Protein AF-A0A5V4ZAW1-F1 (afdb_monomer)

Radius of gyration: 18.47 Å; Cα contacts (8 Å, |Δi|>4): 111; chains: 1; bounding box: 42×20×56 Å

Nearest PDB structures (foldseek):
  3rmh-assembly1_A  TM=5.111E-01  e=3.211E+00  Nakaseomyces glabratus
  3rmh-assembly1_B  TM=5.412E-01  e=4.667E+00  Nakaseomyces glabratus
  6few-assembly1_A  TM=3.141E-01  e=2.835E+00  Homo sapiens
  4ylc-assembly1_C  TM=4.677E-01  e=8.175E+00  Saccharolobus solfataricus 98/2

Organism: Salmonella enterica (NCBI:txid28901)

Sequence (99 aa):
MKLTVGDIRFSESGYASATVGVGTGTFPFLLFSICKMDVSVPVVDGKEIKDYDEDLRNKAREVITKIYKEIVCGENDVGEQSTMLIQAANSNSIQMMQA

Solvent-accessible surface area (backbone atoms only — not comparable to full-atom values): 5937 Å² total; per-residue (Å²): 131,39,76,44,78,50,74,77,42,79,46,96,87,47,32,38,31,31,47,34,29,36,34,63,85,81,46,94,84,51,84,57,48,81,44,74,46,80,38,74,44,75,62,60,92,94,64,55,76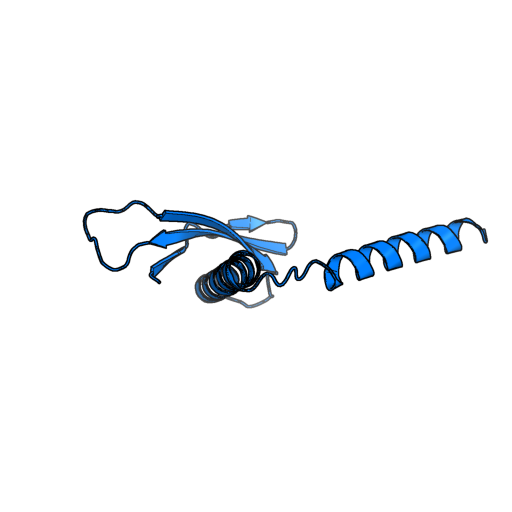,72,59,47,54,55,49,48,51,52,51,48,51,52,53,52,51,50,52,48,39,35,73,72,70,65,51,76,88,64,63,66,66,54,49,54,54,52,50,55,55,51,56,56,56,56,60,68,73,76,110

Secondary structure (DSSP, 8-state):
-EEEE---EEETTTEEEEEEEEE-TT-TT----SEEEEEEEE--TT--HHHHHHHHHHHHHHHHHHHHIIIII-----HHHHHHHHHHHHHHHHHTT--

pLDDT: mean 76.86, std 15.11, range [49.16, 93.62]

Structure (mmCIF, N/CA/C/O backbone):
data_AF-A0A5V4ZAW1-F1
#
_entry.id   AF-A0A5V4ZAW1-F1
#
loop_
_atom_site.group_PDB
_atom_site.id
_atom_site.type_symbol
_atom_site.label_atom_id
_atom_site.label_alt_id
_atom_site.label_comp_id
_atom_site.label_asym_id
_atom_site.label_entity_id
_atom_site.label_seq_id
_atom_site.pdbx_PDB_ins_code
_atom_site.Cartn_x
_atom_site.Cartn_y
_atom_site.Cartn_z
_atom_site.occupancy
_atom_site.B_iso_or_equiv
_atom_site.auth_seq_id
_atom_site.auth_comp_id
_atom_site.auth_asym_id
_atom_site.auth_atom_id
_atom_site.pdbx_PDB_model_num
ATOM 1 N N . MET A 1 1 ? -2.668 3.671 -13.976 1.00 74.12 1 MET A N 1
ATOM 2 C CA . MET A 1 1 ? -2.280 2.381 -13.363 1.00 74.12 1 MET A CA 1
ATOM 3 C C . MET A 1 1 ? -3.499 1.764 -12.697 1.00 74.12 1 MET A C 1
ATOM 5 O O . MET A 1 1 ? -4.135 2.457 -11.911 1.00 74.12 1 MET A O 1
ATOM 9 N N . LYS A 1 2 ? -3.864 0.518 -13.024 1.00 83.62 2 LYS A N 1
ATOM 10 C CA . LYS A 1 2 ? -4.988 -0.172 -12.373 1.00 83.62 2 LYS A CA 1
ATOM 11 C C . LYS A 1 2 ? -4.438 -1.025 -11.232 1.00 83.62 2 LYS A C 1
ATOM 13 O O . LYS A 1 2 ? -3.653 -1.931 -11.493 1.00 83.62 2 LYS A O 1
ATOM 18 N N . LEU A 1 3 ? -4.825 -0.707 -9.998 1.00 87.62 3 LEU A N 1
ATOM 19 C CA . LEU A 1 3 ? -4.458 -1.483 -8.812 1.00 87.62 3 LEU A CA 1
ATOM 20 C C . LEU A 1 3 ? -5.616 -2.388 -8.401 1.00 87.62 3 LEU A C 1
ATOM 22 O O . LEU A 1 3 ? -6.771 -1.954 -8.385 1.00 87.62 3 LEU A O 1
ATOM 26 N N . THR A 1 4 ? -5.305 -3.627 -8.050 1.00 87.81 4 THR A N 1
ATOM 27 C CA . THR A 1 4 ? -6.252 -4.592 -7.485 1.00 87.81 4 THR A CA 1
ATOM 28 C C . THR A 1 4 ? -5.735 -5.032 -6.129 1.00 87.81 4 THR A C 1
ATOM 30 O O . THR A 1 4 ? -4.659 -5.621 -6.063 1.00 87.81 4 THR A O 1
ATOM 33 N N . VAL A 1 5 ? -6.475 -4.731 -5.068 1.00 88.06 5 VAL A N 1
ATOM 34 C CA . VAL A 1 5 ? -6.163 -5.192 -3.713 1.00 88.06 5 VAL A CA 1
ATOM 35 C C . VAL A 1 5 ? -6.769 -6.584 -3.554 1.00 88.06 5 VAL A C 1
ATOM 37 O O . VAL A 1 5 ? -7.914 -6.802 -3.949 1.00 88.06 5 VAL A O 1
ATOM 40 N N . GLY A 1 6 ? -5.970 -7.536 -3.080 1.00 87.38 6 GLY A N 1
ATOM 41 C CA . GLY A 1 6 ? -6.442 -8.861 -2.692 1.00 87.38 6 GLY A CA 1
ATOM 42 C C . GLY A 1 6 ? -7.126 -8.844 -1.326 1.00 87.38 6 GLY A C 1
ATOM 43 O O . GLY A 1 6 ? -7.476 -7.791 -0.800 1.00 87.38 6 GLY A O 1
ATOM 44 N N . ASP A 1 7 ? -7.285 -10.023 -0.734 1.00 92.69 7 ASP A N 1
ATOM 45 C CA . ASP A 1 7 ? -7.896 -10.138 0.588 1.00 92.69 7 ASP A CA 1
ATOM 46 C C . ASP A 1 7 ? -7.058 -9.412 1.648 1.00 92.69 7 ASP A C 1
ATOM 48 O O . ASP A 1 7 ? -5.850 -9.642 1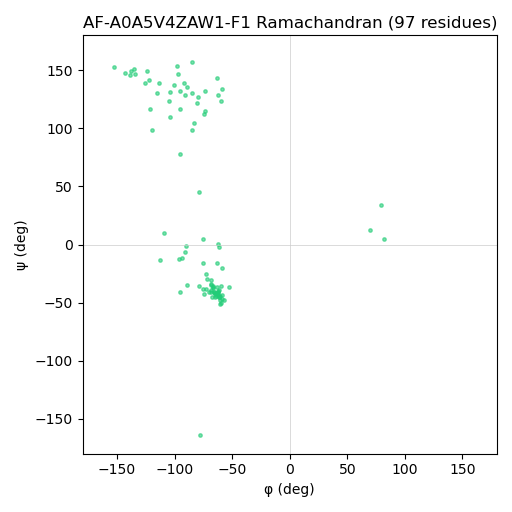.772 1.00 92.69 7 ASP A O 1
ATOM 52 N N . ILE A 1 8 ? -7.720 -8.552 2.424 1.00 92.00 8 ILE A N 1
ATOM 53 C CA . ILE A 1 8 ? -7.102 -7.819 3.528 1.00 92.00 8 ILE A CA 1
ATOM 54 C C . ILE A 1 8 ? -7.004 -8.747 4.738 1.00 92.00 8 ILE A C 1
ATOM 56 O O . ILE A 1 8 ? -7.995 -9.333 5.176 1.00 92.00 8 ILE A O 1
ATOM 60 N N . ARG A 1 9 ? -5.799 -8.872 5.287 1.00 92.06 9 ARG A N 1
ATOM 61 C CA . ARG A 1 9 ? -5.490 -9.681 6.466 1.00 92.06 9 ARG A CA 1
ATOM 62 C C . ARG A 1 9 ? -5.082 -8.775 7.614 1.00 92.06 9 ARG A C 1
ATOM 64 O O . ARG A 1 9 ? -4.317 -7.838 7.417 1.00 92.06 9 ARG A O 1
ATOM 71 N N . PHE A 1 10 ? -5.556 -9.088 8.812 1.00 90.94 10 PHE A N 1
ATOM 72 C CA . PHE A 1 10 ? -5.170 -8.393 10.034 1.00 90.94 10 PHE A CA 1
ATOM 73 C C . PHE A 1 10 ? -4.196 -9.263 10.825 1.00 90.94 10 PHE A C 1
ATOM 75 O O . PHE A 1 10 ? -4.432 -10.455 11.015 1.00 90.94 10 PHE A O 1
ATOM 82 N N . SER A 1 11 ? -3.088 -8.666 11.248 1.00 88.12 11 SER A N 1
ATOM 83 C CA . SER A 1 11 ? -2.064 -9.294 12.079 1.00 88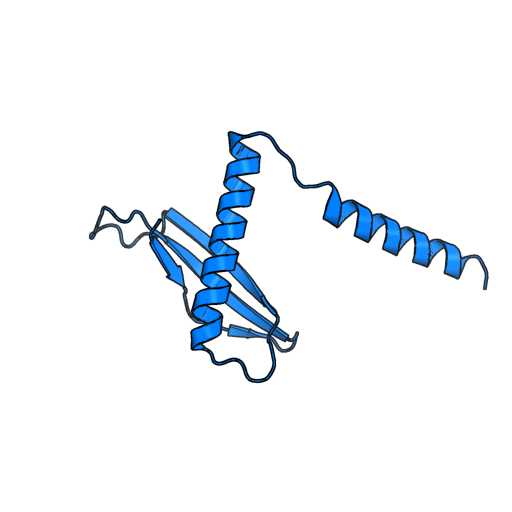.12 11 SER A CA 1
ATOM 84 C C . SER A 1 11 ? -2.273 -8.939 13.548 1.00 88.12 11 SER A C 1
ATOM 86 O O . SER A 1 11 ? -2.626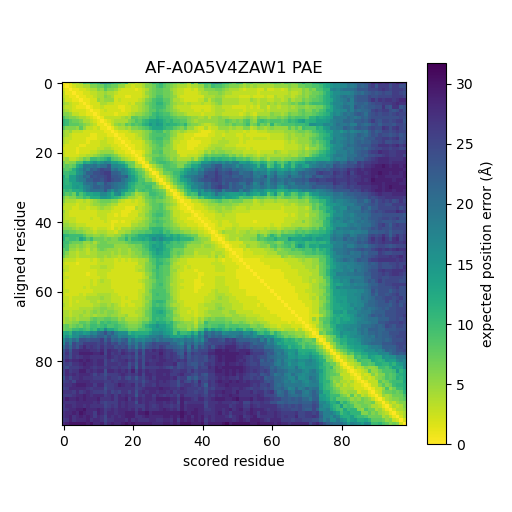 -7.802 13.864 1.00 88.12 11 SER A O 1
ATOM 88 N N . GLU A 1 12 ? -1.942 -9.868 14.449 1.00 84.88 12 GLU A N 1
ATOM 89 C CA . GLU A 1 12 ? -1.868 -9.624 15.900 1.00 84.88 12 GLU A CA 1
ATOM 90 C C . GLU A 1 12 ? -0.859 -8.521 16.260 1.00 84.88 12 GLU A C 1
ATOM 92 O O . GLU A 1 12 ? -0.966 -7.894 17.308 1.00 84.88 12 GLU A O 1
ATOM 97 N N . SER A 1 13 ? 0.088 -8.225 15.363 1.00 84.44 13 SER A N 1
ATOM 98 C CA . SER A 1 13 ? 1.032 -7.112 15.502 1.00 84.44 13 SER A CA 1
ATOM 99 C C . SER A 1 13 ? 0.430 -5.728 15.218 1.00 84.44 13 SER A C 1
ATOM 101 O O . SER A 1 13 ? 1.173 -4.749 15.194 1.00 84.44 13 SER A O 1
ATOM 103 N N . GLY A 1 14 ? -0.880 -5.627 14.969 1.00 89.44 14 GLY A N 1
ATOM 104 C CA . GLY A 1 14 ? -1.560 -4.350 14.731 1.00 89.44 14 GLY A CA 1
ATOM 105 C C . GLY A 1 14 ? -1.371 -3.802 13.316 1.00 89.44 14 GLY A C 1
ATOM 106 O O . GLY A 1 14 ? -1.306 -2.591 13.133 1.00 89.44 14 GLY A O 1
ATOM 107 N N . TYR A 1 15 ? -1.278 -4.673 12.307 1.00 90.62 15 TYR A N 1
ATOM 108 C CA . TYR A 1 15 ? -1.167 -4.271 10.898 1.00 90.62 15 TYR A CA 1
ATOM 109 C C . TYR A 1 15 ? -2.247 -4.921 10.035 1.00 90.62 15 TYR A C 1
ATOM 111 O O . TYR A 1 15 ? -2.523 -6.112 10.174 1.00 90.62 15 TYR A O 1
ATOM 119 N N . ALA A 1 16 ? -2.807 -4.144 9.112 1.00 92.00 16 ALA A N 1
ATOM 120 C CA . ALA A 1 16 ? -3.608 -4.630 8.001 1.00 92.00 16 ALA A CA 1
ATOM 121 C C . ALA A 1 16 ? -2.701 -4.782 6.777 1.00 92.00 16 ALA A C 1
ATOM 123 O O . ALA A 1 16 ? -1.929 -3.876 6.463 1.00 92.00 16 ALA A O 1
ATOM 124 N N . SER A 1 17 ? -2.766 -5.915 6.085 1.00 91.62 17 SER A N 1
ATOM 125 C CA . SER A 1 17 ? -1.943 -6.191 4.910 1.00 91.62 17 SER A CA 1
ATOM 126 C C . SER A 1 17 ? -2.748 -6.794 3.772 1.00 91.62 17 SER A C 1
ATOM 128 O O . SER A 1 17 ? -3.747 -7.475 3.988 1.00 91.62 17 SER A O 1
ATOM 130 N N . ALA A 1 18 ? -2.308 -6.541 2.544 1.00 93.62 18 ALA A N 1
ATOM 131 C CA . ALA A 1 18 ? -2.867 -7.177 1.362 1.00 93.62 18 ALA A CA 1
ATOM 132 C C . ALA A 1 18 ? -1.829 -7.263 0.246 1.00 93.62 18 ALA A C 1
ATOM 134 O O . ALA A 1 18 ? -0.945 -6.412 0.115 1.00 93.62 18 ALA A O 1
ATOM 135 N N . THR A 1 19 ? -2.000 -8.264 -0.612 1.00 92.62 19 THR A N 1
ATOM 136 C CA . THR A 1 19 ? -1.276 -8.341 -1.877 1.00 92.62 19 THR A CA 1
ATOM 137 C C . THR A 1 19 ? -1.962 -7.435 -2.894 1.00 92.62 19 THR A C 1
ATOM 139 O O . THR A 1 19 ? -3.138 -7.619 -3.215 1.00 92.62 19 THR A O 1
ATOM 142 N N . VAL A 1 20 ? -1.231 -6.468 -3.438 1.00 90.31 20 VAL A N 1
ATOM 143 C CA . VAL A 1 20 ? -1.710 -5.549 -4.472 1.00 90.31 20 VAL A CA 1
ATOM 144 C C . VAL A 1 20 ? -1.115 -5.927 -5.822 1.00 90.31 20 VAL A C 1
ATOM 146 O O . VAL A 1 20 ? 0.100 -5.989 -6.002 1.00 90.31 20 VAL A O 1
ATOM 149 N N . GLY A 1 21 ? -1.992 -6.169 -6.793 1.00 88.44 21 GLY A N 1
ATOM 150 C CA . GLY A 1 21 ? -1.643 -6.399 -8.190 1.00 88.44 21 GLY A CA 1
ATOM 151 C C . GLY A 1 21 ? -1.657 -5.108 -9.009 1.00 88.44 21 GLY A C 1
ATOM 152 O O . GLY A 1 21 ? -2.571 -4.291 -8.886 1.00 88.44 21 GLY A O 1
ATOM 153 N N . VAL A 1 22 ? -0.666 -4.949 -9.887 1.00 84.44 22 V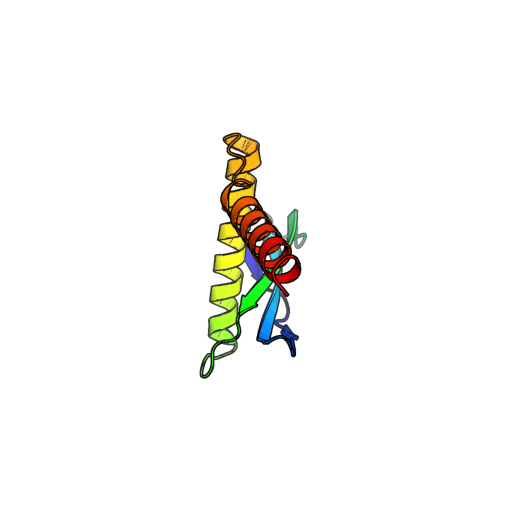AL A N 1
ATOM 154 C CA . VAL A 1 22 ? -0.566 -3.854 -10.861 1.00 84.44 22 VAL A CA 1
ATOM 155 C C . VAL A 1 22 ? -0.929 -4.381 -12.247 1.00 84.44 22 VAL A C 1
ATOM 157 O O . VAL A 1 22 ? -0.186 -5.167 -12.829 1.00 84.44 22 VAL A O 1
ATOM 160 N N . GLY A 1 23 ? -2.075 -3.969 -12.784 1.00 79.25 23 GLY A N 1
ATOM 161 C CA . GLY A 1 23 ? -2.541 -4.375 -14.113 1.00 79.25 23 GLY A CA 1
ATOM 162 C C . GLY A 1 23 ? -2.250 -3.344 -15.208 1.00 79.25 23 GLY A C 1
ATOM 163 O O . GLY A 1 23 ? -2.220 -2.132 -14.954 1.00 79.25 23 GLY A O 1
ATOM 164 N N . THR A 1 24 ? -2.126 -3.817 -16.455 1.00 65.44 24 THR A N 1
ATOM 165 C CA . THR A 1 24 ? -2.230 -2.960 -17.644 1.00 65.44 24 THR A CA 1
ATOM 166 C C . THR A 1 24 ? -3.709 -2.622 -17.826 1.00 65.44 24 THR A C 1
ATOM 168 O O . THR A 1 24 ? -4.539 -3.483 -18.092 1.00 65.44 24 THR A O 1
ATOM 171 N N . GLY A 1 25 ? -4.100 -1.361 -17.647 1.00 61.22 25 GLY A N 1
ATOM 172 C CA . GLY A 1 25 ? -5.506 -0.946 -17.787 1.00 61.22 25 GLY A CA 1
ATOM 173 C C . GLY A 1 25 ? -6.107 -1.149 -19.190 1.00 61.22 25 GLY A C 1
ATOM 174 O O . GLY A 1 25 ? -7.261 -0.795 -19.393 1.00 61.22 25 GLY A O 1
ATOM 175 N N . THR A 1 26 ? -5.337 -1.682 -20.143 1.00 59.19 26 THR A N 1
ATOM 176 C CA . THR A 1 26 ? -5.594 -1.692 -21.587 1.00 59.19 26 THR A CA 1
ATOM 177 C C . THR A 1 26 ? -5.863 -3.072 -22.191 1.00 59.19 26 THR A C 1
ATOM 179 O O . THR A 1 26 ? -6.372 -3.124 -23.306 1.00 59.19 26 THR A O 1
ATOM 182 N N . PHE A 1 27 ? -5.591 -4.185 -21.495 1.00 56.56 27 PHE A N 1
ATOM 183 C CA . PHE A 1 27 ? -5.832 -5.528 -22.041 1.00 56.56 27 PHE A CA 1
ATOM 184 C C . PHE A 1 27 ? -6.830 -6.320 -21.185 1.00 56.56 27 PHE A C 1
ATOM 186 O O . PHE A 1 27 ? -6.430 -6.931 -20.195 1.00 56.56 27 PHE A O 1
ATOM 193 N N . PRO A 1 28 ? -8.122 -6.371 -21.566 1.00 55.03 28 PRO A N 1
ATOM 194 C CA . PRO A 1 28 ? -9.153 -7.081 -20.799 1.00 55.03 28 PRO A CA 1
ATOM 195 C C . PRO A 1 28 ? -8.925 -8.601 -20.706 1.00 55.03 28 PRO A C 1
ATOM 197 O O . PRO A 1 28 ? -9.506 -9.246 -19.839 1.00 55.03 28 PRO A O 1
ATOM 200 N N . PHE A 1 29 ? -8.057 -9.168 -21.551 1.00 53.94 29 PHE A N 1
ATOM 201 C CA . PHE A 1 29 ? -7.712 -10.596 -21.566 1.00 53.94 29 PHE A CA 1
ATOM 202 C C . PHE A 1 29 ? -6.436 -10.937 -20.784 1.00 53.94 29 PHE A C 1
ATOM 204 O O . PHE A 1 29 ? -6.177 -12.106 -20.508 1.00 53.94 29 PHE A O 1
ATOM 211 N N . LEU A 1 30 ? -5.647 -9.932 -20.393 1.00 54.91 30 LEU A N 1
ATOM 212 C CA . LEU A 1 30 ? -4.490 -10.120 -19.527 1.00 54.91 30 LEU A CA 1
ATOM 213 C C . LEU A 1 30 ? -4.926 -9.842 -18.087 1.00 54.91 30 LEU A C 1
ATOM 215 O O . LEU A 1 30 ? -4.636 -8.797 -17.515 1.00 54.91 30 LEU A O 1
ATOM 219 N N . LEU A 1 31 ? -5.608 -10.818 -17.481 1.00 55.56 31 LEU A N 1
ATOM 220 C CA . LEU A 1 31 ? -5.850 -10.869 -16.028 1.00 55.56 31 LEU A CA 1
ATOM 221 C C . LEU A 1 31 ? -4.546 -10.962 -15.209 1.00 55.56 31 LEU A C 1
ATOM 223 O O . LEU A 1 31 ? -4.570 -10.980 -13.980 1.00 55.56 31 LEU A O 1
ATOM 227 N N . PHE A 1 32 ? -3.399 -11.028 -15.881 1.00 59.88 32 PHE A N 1
ATOM 228 C CA . PHE A 1 32 ? -2.089 -11.060 -15.268 1.00 59.88 32 PHE A CA 1
ATOM 229 C C . PHE A 1 32 ? -1.727 -9.675 -14.732 1.00 59.88 32 PHE A C 1
ATOM 231 O O . PHE A 1 32 ? -1.539 -8.714 -15.480 1.00 59.88 32 PHE A O 1
ATOM 238 N N . SER A 1 33 ? -1.605 -9.578 -13.410 1.00 64.62 33 SER A N 1
ATOM 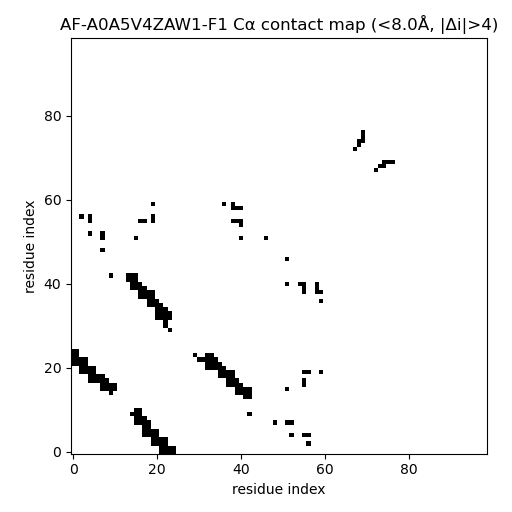239 C CA . SER A 1 33 ? -0.878 -8.477 -12.789 1.00 64.62 33 SER A CA 1
ATOM 240 C C . SER A 1 33 ? 0.565 -8.523 -13.304 1.00 64.62 33 SER A C 1
ATOM 242 O O . SER A 1 33 ? 1.226 -9.548 -13.164 1.00 64.62 33 SER A O 1
ATOM 244 N N . ILE A 1 34 ? 1.047 -7.429 -13.894 1.00 73.00 34 ILE A N 1
ATOM 245 C CA . ILE A 1 34 ? 2.439 -7.281 -14.356 1.00 73.00 34 ILE A CA 1
ATOM 246 C C . ILE A 1 34 ? 3.394 -7.432 -13.168 1.00 73.00 34 ILE A C 1
ATOM 248 O O . ILE A 1 34 ? 4.489 -7.966 -13.290 1.00 73.00 34 ILE A O 1
ATOM 252 N N . CYS A 1 35 ? 2.954 -6.944 -12.010 1.00 77.62 35 CYS A N 1
ATOM 253 C CA . CYS A 1 35 ? 3.667 -7.015 -10.751 1.00 77.62 35 CYS A CA 1
ATOM 254 C C . CYS A 1 35 ? 2.660 -7.239 -9.620 1.00 77.62 35 CYS A C 1
ATOM 256 O O . CYS A 1 35 ? 1.516 -6.773 -9.694 1.00 77.62 35 CYS A O 1
ATOM 258 N N . LYS A 1 36 ? 3.092 -7.956 -8.585 1.00 86.81 36 LYS A N 1
ATOM 259 C CA . LYS A 1 36 ? 2.397 -8.074 -7.305 1.00 86.81 36 LYS A CA 1
ATOM 260 C C . LYS A 1 36 ? 3.342 -7.600 -6.213 1.00 86.81 36 LYS A C 1
ATOM 262 O O . LYS A 1 36 ? 4.535 -7.880 -6.279 1.00 86.81 36 LYS A O 1
ATOM 267 N N . MET A 1 37 ? 2.803 -6.908 -5.225 1.00 89.00 37 MET A N 1
ATOM 268 C CA . MET A 1 37 ? 3.540 -6.490 -4.038 1.00 89.00 37 MET A CA 1
ATOM 269 C C . MET A 1 37 ? 2.679 -6.677 -2.805 1.00 89.00 37 MET A C 1
ATOM 271 O O . MET A 1 37 ? 1.469 -6.469 -2.865 1.00 89.00 37 MET A O 1
ATOM 275 N N . ASP A 1 38 ? 3.308 -7.029 -1.696 1.00 91.94 38 ASP A N 1
ATOM 276 C CA . ASP A 1 38 ? 2.649 -7.041 -0.401 1.00 91.94 38 ASP A CA 1
ATOM 277 C C . ASP A 1 38 ? 2.839 -5.678 0.259 1.00 91.94 38 ASP A C 1
ATOM 279 O O . ASP A 1 38 ? 3.950 -5.152 0.336 1.00 91.94 38 ASP A O 1
ATOM 283 N N . VAL A 1 39 ? 1.735 -5.088 0.702 1.00 92.56 39 VAL A N 1
ATOM 284 C CA . VAL A 1 39 ? 1.724 -3.811 1.417 1.00 92.56 39 VAL A CA 1
ATOM 285 C C . VAL A 1 39 ? 1.023 -3.982 2.749 1.00 92.56 39 VAL A C 1
ATOM 287 O O . VAL A 1 39 ? 0.112 -4.801 2.888 1.00 92.56 39 VAL A O 1
ATOM 290 N N . SER A 1 40 ? 1.454 -3.198 3.729 1.00 92.81 40 SER A N 1
ATOM 291 C CA . SER A 1 40 ? 0.849 -3.159 5.050 1.00 92.81 40 SER A CA 1
ATOM 292 C C . SER A 1 40 ? 0.721 -1.732 5.559 1.00 92.81 40 SER A C 1
ATOM 294 O O . SER A 1 40 ? 1.522 -0.851 5.231 1.00 92.81 40 SER A O 1
ATOM 296 N N . VAL A 1 41 ? -0.310 -1.517 6.366 1.00 92.50 41 VAL A N 1
ATOM 297 C CA . VAL A 1 41 ? -0.590 -0.264 7.065 1.00 92.50 41 VAL A CA 1
ATOM 298 C C . VAL A 1 41 ? -0.958 -0.576 8.517 1.00 92.50 41 VAL A C 1
ATOM 300 O O . VAL A 1 41 ? -1.510 -1.648 8.784 1.00 92.50 41 VAL A O 1
ATOM 303 N N . PRO A 1 42 ? -0.615 0.297 9.476 1.00 91.56 42 PRO A N 1
ATOM 304 C CA . PRO A 1 42 ? -0.986 0.092 10.870 1.00 91.56 42 PRO A CA 1
ATOM 305 C C . PRO A 1 42 ? -2.511 0.112 11.032 1.00 91.56 42 PRO A C 1
ATOM 307 O O . PRO A 1 42 ? -3.212 0.875 10.366 1.00 91.56 42 PRO A O 1
ATOM 310 N N . VAL A 1 43 ? -3.019 -0.737 11.921 1.00 91.25 43 VAL A N 1
ATOM 311 C CA . VAL A 1 43 ? -4.431 -0.762 12.311 1.00 91.25 43 VAL A CA 1
ATOM 312 C C . VAL A 1 43 ? -4.709 0.443 13.202 1.00 91.25 43 VAL A C 1
ATOM 314 O O . VAL A 1 43 ? -3.964 0.720 14.139 1.00 91.25 43 VAL A O 1
ATOM 317 N N . VAL A 1 44 ? -5.784 1.160 12.893 1.00 90.06 44 VAL A N 1
ATOM 318 C CA . VAL A 1 44 ? -6.275 2.316 13.642 1.00 90.06 44 VAL A CA 1
ATOM 319 C C . VAL A 1 44 ? -7.638 1.969 14.230 1.00 90.06 44 VAL A C 1
ATOM 321 O O . VAL A 1 44 ? -8.523 1.481 13.519 1.00 90.06 44 VAL A O 1
ATOM 324 N N . ASP A 1 45 ? -7.806 2.225 15.527 1.00 85.62 45 ASP A N 1
ATOM 325 C CA . ASP A 1 45 ? -9.062 1.977 16.233 1.00 85.62 45 ASP A CA 1
ATOM 326 C C . ASP A 1 45 ? -10.218 2.767 15.604 1.00 85.62 45 ASP A C 1
ATOM 328 O O . ASP A 1 45 ? -10.104 3.959 15.320 1.00 85.62 45 ASP A O 1
ATOM 332 N N . GLY A 1 46 ? -11.349 2.091 15.389 1.00 82.38 46 GLY A N 1
ATOM 333 C CA . GLY A 1 46 ? -12.556 2.698 14.817 1.00 82.38 46 GLY A CA 1
ATOM 334 C C . GLY A 1 46 ? -12.570 2.826 13.289 1.00 82.38 46 GLY A C 1
ATOM 335 O O . GLY A 1 46 ? -13.524 3.382 12.752 1.00 82.38 46 GLY A O 1
ATOM 336 N N . LYS A 1 47 ? -11.555 2.306 12.588 1.00 87.06 47 LYS A N 1
ATOM 337 C CA . LYS A 1 47 ? -11.474 2.307 11.121 1.00 87.06 47 LYS A CA 1
ATOM 338 C C . LYS A 1 47 ? -12.135 1.067 10.503 1.00 87.06 47 LYS A C 1
ATOM 340 O O . LYS A 1 47 ? -11.904 -0.050 10.971 1.00 87.06 47 LYS A O 1
ATOM 345 N N . GLU A 1 48 ? -12.922 1.236 9.439 1.00 87.25 48 GLU A N 1
ATOM 346 C CA . GLU A 1 48 ? -13.594 0.118 8.764 1.00 87.25 48 GLU A CA 1
ATOM 347 C C . GLU A 1 48 ? -12.694 -0.563 7.718 1.00 87.25 48 GLU A C 1
ATOM 349 O O . GLU A 1 48 ? -11.790 0.045 7.149 1.00 87.25 48 GLU A O 1
ATOM 354 N N . ILE A 1 49 ? -12.989 -1.830 7.383 1.00 83.50 49 ILE A N 1
ATOM 355 C CA . ILE A 1 49 ? -12.272 -2.610 6.347 1.00 83.50 49 ILE A CA 1
ATOM 356 C C . ILE A 1 49 ? -12.195 -1.859 5.007 1.00 83.50 49 ILE A C 1
ATOM 358 O O . ILE A 1 49 ? -11.183 -1.937 4.314 1.00 83.50 49 ILE A O 1
ATOM 362 N N . LYS A 1 50 ? -13.245 -1.113 4.644 1.00 85.50 50 LYS A N 1
ATOM 363 C CA . LYS A 1 50 ? -13.282 -0.330 3.399 1.00 85.50 50 LYS A CA 1
ATOM 364 C C . LYS A 1 50 ? -12.221 0.762 3.365 1.00 85.50 50 LYS A C 1
ATOM 366 O O . LYS A 1 50 ? -11.623 0.987 2.318 1.00 85.50 50 LYS A O 1
ATOM 371 N N . ASP A 1 51 ? -11.954 1.387 4.503 1.00 88.25 51 ASP A N 1
ATOM 372 C CA . ASP A 1 51 ? -10.970 2.458 4.585 1.00 88.25 51 ASP A CA 1
ATOM 373 C C . ASP A 1 51 ? -9.539 1.899 4.472 1.00 88.25 51 ASP A C 1
ATOM 375 O O . ASP A 1 51 ? -8.626 2.591 4.024 1.00 88.25 51 ASP A O 1
ATOM 379 N N . TYR A 1 52 ? -9.330 0.626 4.832 1.00 90.25 52 TYR A N 1
ATOM 380 C CA . TYR A 1 52 ? -8.053 -0.057 4.616 1.00 90.25 52 TYR A CA 1
ATOM 381 C C . TYR A 1 52 ? -7.790 -0.381 3.138 1.00 90.25 52 TYR A C 1
ATOM 383 O O . TYR A 1 52 ? -6.630 -0.393 2.735 1.00 90.25 52 TYR A O 1
ATOM 391 N N . ASP A 1 53 ? -8.819 -0.601 2.307 1.00 89.88 53 ASP A N 1
ATOM 392 C CA . ASP A 1 53 ? -8.625 -0.786 0.855 1.00 89.88 53 ASP A CA 1
ATOM 393 C C . ASP A 1 53 ? -7.983 0.463 0.230 1.00 89.88 53 ASP A C 1
ATOM 395 O O . ASP A 1 53 ? -7.021 0.355 -0.537 1.00 89.88 53 ASP A O 1
ATOM 399 N N . GLU A 1 54 ? -8.456 1.656 0.602 1.00 91.75 54 GLU A N 1
ATOM 400 C CA . GLU A 1 54 ? -7.886 2.915 0.120 1.00 91.75 54 GLU A CA 1
ATOM 401 C C . GLU A 1 54 ? -6.466 3.151 0.652 1.00 91.75 54 GLU A C 1
ATOM 403 O O . GLU A 1 54 ? -5.562 3.471 -0.128 1.00 91.75 54 GLU A O 1
ATOM 408 N N . ASP A 1 55 ? -6.234 2.924 1.944 1.00 92.44 55 ASP A N 1
ATOM 409 C CA . ASP A 1 55 ? -4.903 3.022 2.546 1.00 92.44 55 ASP A CA 1
ATOM 410 C C . ASP A 1 55 ? -3.885 2.107 1.862 1.00 92.44 55 ASP A C 1
ATOM 412 O O . ASP A 1 55 ? -2.788 2.542 1.507 1.00 92.44 55 ASP A O 1
ATOM 416 N N . LEU A 1 56 ? -4.246 0.841 1.637 1.00 93.06 56 LEU A N 1
ATOM 417 C CA . LEU A 1 56 ? -3.370 -0.145 1.008 1.00 93.06 56 LEU A CA 1
ATOM 418 C C . LEU A 1 56 ? -3.095 0.223 -0.457 1.00 93.06 56 LEU A C 1
ATOM 420 O O . LEU A 1 56 ? -1.966 0.074 -0.932 1.00 93.06 56 LEU A O 1
ATOM 424 N N . ARG A 1 57 ? -4.075 0.789 -1.179 1.00 92.38 57 ARG A N 1
ATOM 425 C CA . ARG A 1 57 ? -3.854 1.346 -2.529 1.00 92.38 57 ARG A CA 1
ATOM 426 C C . ARG A 1 57 ? -2.897 2.526 -2.510 1.00 92.38 57 ARG A C 1
ATOM 428 O O . ARG A 1 57 ? -2.032 2.613 -3.383 1.00 92.38 57 ARG A O 1
ATOM 435 N N . ASN A 1 58 ? -3.057 3.438 -1.558 1.00 93.25 58 ASN A N 1
ATOM 436 C CA . ASN A 1 58 ? -2.186 4.599 -1.422 1.00 93.25 58 ASN A CA 1
ATOM 437 C C . ASN A 1 58 ? -0.765 4.168 -1.052 1.00 93.25 58 ASN A C 1
ATOM 439 O O . ASN A 1 58 ? 0.186 4.631 -1.684 1.00 93.25 58 ASN A O 1
ATOM 443 N N . LYS A 1 59 ? -0.619 3.183 -0.159 1.00 92.94 59 LYS A N 1
ATOM 444 C CA . LYS A 1 59 ? 0.680 2.598 0.178 1.00 92.94 59 LYS A CA 1
ATOM 445 C C . LYS A 1 59 ? 1.339 1.925 -1.024 1.00 92.94 59 LYS A C 1
ATOM 447 O O . LYS A 1 59 ? 2.515 2.150 -1.287 1.00 92.94 59 LYS A O 1
ATOM 452 N N . ALA A 1 60 ? 0.584 1.169 -1.820 1.00 92.06 60 ALA A N 1
ATOM 453 C CA . ALA A 1 60 ? 1.104 0.576 -3.052 1.00 92.06 60 ALA A CA 1
ATOM 454 C C . ALA A 1 60 ? 1.562 1.637 -4.068 1.00 92.06 60 ALA A C 1
ATOM 456 O O . ALA A 1 60 ? 2.602 1.476 -4.702 1.00 92.06 60 ALA A O 1
ATOM 457 N N . ARG A 1 61 ? 0.834 2.754 -4.212 1.00 91.69 61 ARG A N 1
ATOM 458 C CA . ARG A 1 61 ? 1.265 3.880 -5.064 1.00 91.69 61 ARG A CA 1
ATOM 459 C C . ARG A 1 61 ? 2.563 4.510 -4.569 1.00 91.69 61 ARG A C 1
ATOM 461 O O . ARG A 1 61 ? 3.415 4.829 -5.397 1.00 91.69 61 ARG A O 1
ATOM 468 N N . GLU A 1 62 ? 2.710 4.685 -3.259 1.00 92.50 62 GLU A N 1
ATOM 469 C CA . GLU A 1 62 ? 3.932 5.199 -2.632 1.00 92.50 62 GLU A CA 1
ATOM 470 C C . GLU A 1 62 ? 5.123 4.290 -2.954 1.00 92.50 62 GLU A C 1
ATOM 472 O O . GLU A 1 62 ? 6.122 4.768 -3.488 1.00 92.50 62 GLU A O 1
ATOM 477 N N . VAL A 1 63 ? 4.980 2.975 -2.746 1.00 89.31 63 VAL A N 1
ATOM 478 C CA . VAL A 1 63 ? 6.026 1.987 -3.062 1.00 89.31 63 VAL A CA 1
ATOM 479 C C . VAL A 1 63 ? 6.396 2.024 -4.546 1.00 89.31 63 VAL A C 1
ATOM 481 O O . VAL A 1 63 ? 7.574 2.096 -4.885 1.00 89.31 63 VAL A O 1
ATOM 484 N N . ILE A 1 64 ? 5.411 2.043 -5.447 1.00 88.31 64 ILE A N 1
ATOM 485 C CA . ILE A 1 64 ? 5.658 2.106 -6.898 1.00 88.31 64 ILE A CA 1
ATOM 486 C C . ILE A 1 64 ? 6.377 3.399 -7.283 1.00 88.31 64 ILE A C 1
ATOM 488 O O . ILE A 1 64 ? 7.292 3.377 -8.102 1.00 88.31 64 ILE A O 1
ATOM 492 N N . THR A 1 65 ? 5.977 4.522 -6.688 1.00 88.81 65 THR A N 1
ATOM 493 C CA . THR A 1 65 ? 6.609 5.822 -6.934 1.00 88.81 65 THR A CA 1
ATOM 494 C C . THR A 1 65 ? 8.048 5.826 -6.434 1.00 88.81 65 THR A C 1
ATOM 496 O O . THR A 1 65 ? 8.924 6.322 -7.138 1.00 88.81 65 THR A O 1
ATOM 499 N N . LYS A 1 66 ? 8.306 5.238 -5.261 1.00 86.50 66 LYS A N 1
ATOM 500 C CA . LYS A 1 66 ? 9.652 5.094 -4.705 1.00 86.50 66 LYS A CA 1
ATOM 501 C C . LYS A 1 66 ? 10.545 4.264 -5.626 1.00 86.50 66 LYS A C 1
ATOM 503 O O . LYS A 1 66 ? 11.587 4.750 -6.044 1.00 86.50 66 LYS A O 1
ATOM 508 N N . ILE A 1 67 ? 10.083 3.082 -6.039 1.00 85.00 67 ILE A N 1
ATOM 509 C CA . ILE A 1 67 ? 10.811 2.210 -6.975 1.00 85.00 67 ILE A CA 1
ATOM 510 C C . ILE A 1 67 ? 11.078 2.930 -8.302 1.00 85.00 67 ILE A C 1
ATOM 512 O O . ILE A 1 67 ? 12.178 2.857 -8.844 1.00 85.00 67 ILE A O 1
ATOM 516 N N . TYR A 1 68 ? 10.087 3.649 -8.838 1.00 83.06 68 TYR A N 1
ATOM 517 C CA . TYR A 1 68 ? 10.266 4.417 -10.069 1.00 83.06 68 TYR A CA 1
ATOM 518 C C . TYR A 1 68 ? 11.340 5.499 -9.911 1.00 83.06 68 TYR A C 1
ATOM 520 O O . TYR A 1 68 ? 12.200 5.626 -10.780 1.00 83.06 68 TYR A O 1
ATOM 528 N N . LYS A 1 69 ? 11.319 6.257 -8.808 1.00 83.06 69 LYS A N 1
ATOM 529 C CA . LYS A 1 69 ? 12.342 7.270 -8.516 1.00 83.06 69 LYS A CA 1
ATOM 530 C C . LYS A 1 69 ? 13.733 6.650 -8.377 1.00 83.06 69 LYS A C 1
ATOM 532 O O . LYS A 1 69 ? 14.670 7.156 -8.984 1.00 83.06 69 LYS A O 1
ATOM 537 N N . GLU A 1 70 ? 13.861 5.540 -7.658 1.00 81.81 70 GLU A N 1
ATOM 538 C CA . GLU A 1 70 ? 15.137 4.834 -7.490 1.00 81.81 70 GLU A CA 1
ATOM 539 C C . GLU A 1 70 ? 15.702 4.354 -8.837 1.00 81.81 70 GLU A C 1
ATOM 541 O O . GLU A 1 70 ? 16.863 4.609 -9.150 1.00 81.81 70 GLU A O 1
ATOM 546 N N . ILE A 1 71 ? 14.876 3.714 -9.673 1.00 80.25 71 ILE A N 1
ATOM 547 C CA . ILE A 1 71 ? 15.318 3.134 -10.952 1.00 80.25 71 ILE A CA 1
ATOM 548 C C . ILE A 1 71 ? 15.570 4.207 -12.019 1.00 80.25 71 ILE A C 1
ATOM 550 O O . ILE A 1 71 ? 16.533 4.104 -12.778 1.00 80.25 71 ILE A O 1
ATOM 554 N N . VAL A 1 72 ? 14.689 5.205 -12.13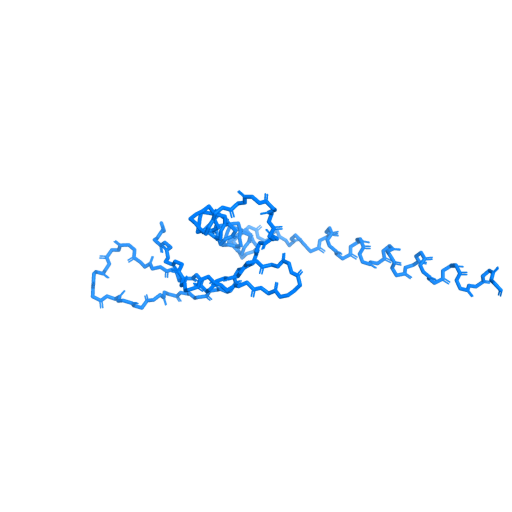2 1.00 76.50 72 VAL A N 1
ATOM 555 C CA . VAL A 1 72 ? 14.700 6.167 -13.249 1.00 76.50 72 VAL A CA 1
ATOM 556 C C . VAL A 1 72 ? 15.459 7.441 -12.901 1.00 76.50 72 VAL A C 1
ATOM 558 O O . VAL A 1 72 ? 16.184 7.965 -13.743 1.00 76.50 72 VAL A O 1
ATOM 561 N N . CYS A 1 73 ? 15.294 7.950 -11.681 1.00 73.69 73 CYS A N 1
ATOM 562 C CA . CYS A 1 73 ? 15.924 9.196 -11.244 1.00 73.69 73 CYS A CA 1
ATOM 563 C C . CYS A 1 73 ? 17.265 8.962 -10.531 1.00 73.69 73 CYS A C 1
ATOM 565 O O . CYS A 1 73 ? 18.003 9.922 -10.329 1.00 73.69 73 CYS A O 1
ATOM 567 N N . GLY A 1 74 ? 17.601 7.714 -10.175 1.00 67.31 74 GLY A N 1
ATOM 568 C CA . GLY A 1 74 ? 18.850 7.374 -9.487 1.00 67.31 74 GLY A CA 1
ATOM 569 C C . GLY A 1 74 ? 18.924 7.868 -8.035 1.00 67.31 74 GLY A C 1
ATOM 570 O O . GLY A 1 74 ? 20.003 7.866 -7.443 1.00 67.31 74 GLY A O 1
ATOM 571 N N . GLU A 1 75 ? 17.801 8.304 -7.455 1.00 59.91 75 GLU A N 1
ATOM 572 C CA . GLU A 1 75 ? 17.720 8.747 -6.061 1.00 59.91 75 GLU A CA 1
ATOM 573 C C . GLU A 1 75 ? 17.560 7.533 -5.140 1.00 59.91 75 GLU A C 1
ATOM 575 O O . GLU A 1 75 ? 16.485 6.947 -5.050 1.00 59.91 75 GLU A O 1
ATOM 580 N N . ASN A 1 76 ? 18.634 7.153 -4.445 1.00 57.62 76 ASN A N 1
ATOM 581 C CA . ASN A 1 76 ? 18.583 6.132 -3.401 1.00 57.62 76 ASN A CA 1
ATOM 582 C C . ASN A 1 76 ? 18.164 6.781 -2.076 1.00 57.62 76 ASN A C 1
ATOM 584 O O . ASN A 1 76 ? 18.997 7.336 -1.359 1.00 57.62 76 ASN A O 1
ATOM 588 N N . ASP A 1 77 ? 16.887 6.671 -1.722 1.00 58.44 77 ASP A N 1
ATOM 589 C CA . ASP A 1 77 ? 16.325 7.142 -0.446 1.00 58.44 77 ASP A CA 1
ATOM 590 C C . ASP A 1 77 ? 16.628 6.157 0.711 1.00 58.44 77 ASP A C 1
ATOM 592 O O . ASP A 1 77 ? 15.767 5.733 1.486 1.00 58.44 77 ASP A O 1
ATOM 596 N N . VAL A 1 78 ? 17.883 5.698 0.765 1.00 54.31 78 VAL A N 1
ATOM 597 C CA . VAL A 1 78 ? 18.422 4.747 1.757 1.00 54.31 78 VAL A CA 1
ATOM 598 C C . VAL A 1 78 ? 18.980 5.500 2.981 1.00 54.31 78 VAL A C 1
ATOM 600 O O . VAL A 1 78 ? 19.424 4.897 3.953 1.00 54.31 78 VAL A O 1
ATOM 603 N N . GLY A 1 79 ? 18.935 6.836 2.977 1.00 49.72 79 GLY A N 1
ATOM 604 C CA . GLY A 1 79 ? 19.542 7.672 4.014 1.00 49.72 79 GLY A CA 1
ATOM 605 C C . GLY A 1 79 ? 18.777 7.724 5.341 1.00 49.72 79 GLY A C 1
ATOM 606 O O . GLY A 1 79 ? 19.406 7.717 6.398 1.00 49.72 79 GLY A O 1
ATOM 607 N N . GLU A 1 80 ? 17.442 7.756 5.337 1.00 53.94 80 GLU A N 1
ATOM 608 C CA . GLU A 1 80 ? 16.691 8.135 6.551 1.00 53.94 80 GLU A CA 1
ATOM 609 C C . GLU A 1 80 ? 16.350 6.967 7.495 1.00 53.94 80 GLU A C 1
ATOM 611 O O . GLU A 1 80 ? 16.398 7.124 8.714 1.00 53.94 80 GLU A O 1
ATOM 616 N N . GLN A 1 81 ? 16.071 5.761 6.986 1.00 52.62 81 GLN A N 1
ATOM 617 C CA . GLN A 1 81 ? 15.796 4.607 7.866 1.00 52.62 81 GLN A CA 1
ATOM 618 C C . GLN A 1 81 ? 17.073 3.991 8.450 1.00 52.62 81 GLN A C 1
ATOM 620 O O . GLN A 1 81 ? 17.089 3.570 9.609 1.00 52.62 81 GLN A O 1
ATOM 625 N N . SER A 1 82 ? 18.165 3.973 7.681 1.00 52.06 82 SER A N 1
ATOM 626 C CA . SER A 1 82 ? 19.452 3.474 8.168 1.00 52.06 82 SER A CA 1
ATOM 627 C C . SER A 1 82 ? 20.049 4.386 9.240 1.00 52.06 82 SER A C 1
ATOM 629 O O . SER A 1 82 ? 20.630 3.882 10.197 1.00 52.06 82 SER A O 1
ATOM 631 N N . THR A 1 83 ? 19.863 5.707 9.152 1.00 53.56 83 THR A N 1
ATOM 632 C CA . THR A 1 83 ? 20.376 6.644 10.168 1.00 53.56 83 THR A CA 1
ATOM 633 C C . THR A 1 83 ? 19.660 6.508 11.510 1.00 53.56 83 THR A C 1
ATOM 635 O O . THR A 1 83 ? 20.337 6.461 12.538 1.00 53.56 83 THR A O 1
ATOM 638 N N . MET A 1 84 ? 18.333 6.333 11.521 1.00 55.81 84 MET A N 1
ATOM 639 C CA . MET A 1 84 ? 17.587 6.101 12.767 1.00 55.81 84 MET A CA 1
ATOM 640 C C . MET A 1 84 ? 17.951 4.768 13.441 1.00 55.81 84 MET A C 1
ATOM 642 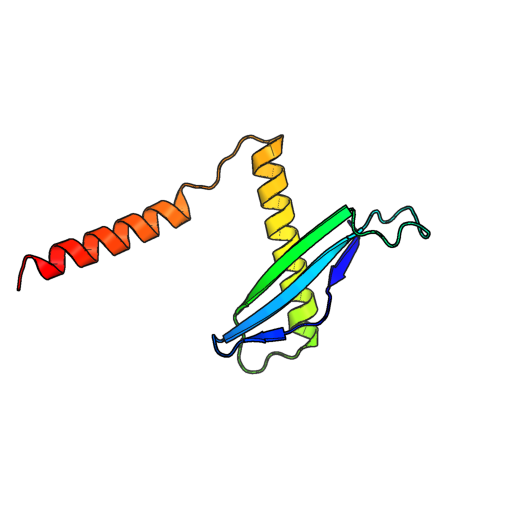O O . MET A 1 84 ? 18.126 4.730 14.659 1.00 55.81 84 MET A O 1
ATOM 646 N N . LEU A 1 85 ? 18.128 3.683 12.675 1.00 58.94 85 LEU A N 1
ATOM 647 C CA . LEU A 1 85 ? 18.545 2.383 13.225 1.00 58.94 85 LEU A CA 1
ATOM 648 C C . LEU A 1 85 ? 19.986 2.408 13.756 1.00 58.94 85 LEU A C 1
ATOM 650 O O . LEU A 1 85 ? 20.257 1.840 14.814 1.00 58.94 85 LEU A O 1
ATOM 654 N N . ILE A 1 86 ? 20.898 3.103 13.066 1.00 60.66 86 ILE A N 1
ATOM 655 C CA . ILE A 1 86 ? 22.280 3.290 13.529 1.00 60.66 86 ILE A CA 1
ATOM 656 C C . ILE A 1 86 ? 22.306 4.124 14.815 1.00 60.66 86 ILE A C 1
ATOM 658 O O . ILE A 1 86 ? 23.018 3.768 15.752 1.00 60.66 86 ILE A O 1
ATOM 662 N N . GLN A 1 87 ? 21.508 5.194 14.909 1.00 60.72 87 GLN A N 1
ATOM 663 C CA . GLN A 1 87 ? 21.412 6.001 16.129 1.00 60.72 87 GLN A CA 1
ATOM 664 C C . GLN A 1 87 ? 20.828 5.209 17.303 1.00 60.72 87 GLN A C 1
ATOM 666 O O . GLN A 1 87 ? 21.408 5.236 18.386 1.00 60.72 87 GLN A O 1
ATOM 671 N N . ALA A 1 88 ? 19.751 4.447 17.092 1.00 59.69 88 ALA A N 1
ATOM 672 C CA . ALA A 1 88 ? 19.157 3.609 18.134 1.00 59.69 88 ALA A CA 1
ATOM 673 C C . ALA A 1 88 ? 20.127 2.520 18.638 1.00 59.69 88 ALA A C 1
ATOM 675 O O . ALA A 1 88 ? 20.243 2.295 19.845 1.00 59.69 88 ALA A O 1
ATOM 676 N N . ALA A 1 89 ? 20.883 1.886 17.734 1.00 63.72 89 ALA A N 1
ATOM 677 C CA . ALA A 1 89 ? 21.906 0.905 18.096 1.00 63.72 89 ALA A CA 1
ATOM 678 C C . ALA A 1 89 ? 23.084 1.533 18.872 1.00 63.72 89 ALA A C 1
ATOM 680 O O . ALA A 1 89 ? 23.590 0.936 19.829 1.00 63.72 89 ALA A O 1
ATOM 681 N N . ASN A 1 90 ? 23.490 2.757 18.511 1.00 61.53 90 ASN A N 1
ATOM 682 C CA . ASN A 1 90 ? 24.550 3.480 19.218 1.00 61.53 90 ASN A CA 1
ATOM 683 C C . ASN A 1 90 ? 24.110 3.944 20.614 1.00 61.53 90 ASN A C 1
ATOM 685 O O . ASN A 1 90 ? 24.879 3.825 21.566 1.00 61.53 90 ASN A O 1
ATOM 689 N N . SER A 1 91 ? 22.875 4.431 20.766 1.00 66.06 91 SER A N 1
ATOM 690 C CA . SER A 1 91 ? 22.337 4.841 22.070 1.00 66.06 91 SER A CA 1
ATOM 691 C C . SER A 1 91 ? 22.251 3.671 23.055 1.00 66.06 91 SER A C 1
ATOM 693 O O . SER A 1 91 ? 22.624 3.832 24.217 1.00 66.06 91 SER A O 1
ATOM 695 N N . ASN A 1 92 ? 21.854 2.480 22.593 1.00 61.91 92 ASN A N 1
ATOM 696 C CA . ASN A 1 92 ? 21.818 1.276 23.432 1.00 61.91 92 ASN A CA 1
ATOM 697 C C . ASN A 1 92 ? 23.216 0.802 23.862 1.00 61.91 92 ASN A C 1
ATOM 699 O O . ASN A 1 92 ? 23.397 0.368 24.998 1.00 61.91 92 ASN A O 1
ATOM 703 N N . SER A 1 93 ? 24.219 0.929 22.988 1.00 59.59 93 SER A N 1
ATOM 704 C CA . SER A 1 93 ? 25.596 0.527 23.308 1.00 59.59 93 SER A CA 1
ATOM 705 C C . SER A 1 93 ? 26.244 1.425 24.370 1.00 59.59 93 SER A C 1
ATOM 707 O O . SER A 1 93 ? 27.004 0.936 25.203 1.00 59.59 93 SER A O 1
ATOM 709 N N . ILE A 1 94 ? 25.921 2.725 24.390 1.00 58.16 94 ILE A N 1
ATOM 710 C CA . ILE A 1 94 ? 26.466 3.665 25.385 1.00 58.16 94 ILE A CA 1
ATOM 711 C C . ILE A 1 94 ? 25.855 3.440 26.775 1.00 58.16 94 ILE A C 1
ATOM 713 O O . ILE A 1 94 ? 26.582 3.495 27.766 1.00 58.16 94 ILE A O 1
ATOM 717 N N . GLN A 1 95 ? 24.555 3.138 26.876 1.00 58.00 95 GLN A N 1
ATOM 718 C CA . GLN A 1 95 ? 23.919 2.900 28.180 1.00 58.00 95 GLN A CA 1
ATOM 719 C C . GLN A 1 95 ? 24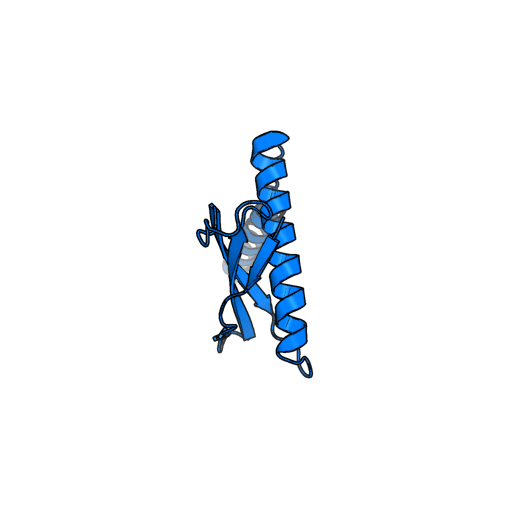.402 1.613 28.865 1.00 58.00 95 GLN A C 1
ATOM 721 O O . GLN A 1 95 ? 24.490 1.574 30.088 1.00 58.00 95 GLN A O 1
ATOM 726 N N . MET A 1 96 ? 24.788 0.588 28.100 1.00 57.12 96 MET A N 1
ATOM 727 C CA . MET A 1 96 ? 25.344 -0.653 28.655 1.00 57.12 96 MET A CA 1
ATOM 728 C C . MET A 1 96 ? 26.794 -0.539 29.156 1.00 57.12 96 MET A C 1
ATOM 730 O O . MET A 1 96 ? 27.241 -1.417 29.886 1.00 57.12 96 MET A O 1
ATOM 734 N N . MET A 1 97 ? 27.538 0.507 28.780 1.00 56.84 97 MET A N 1
ATOM 735 C CA . MET A 1 97 ? 28.911 0.738 29.261 1.00 56.84 97 MET A CA 1
ATOM 736 C C . MET A 1 97 ? 28.981 1.600 30.533 1.00 56.84 97 MET A C 1
ATOM 738 O O . MET A 1 97 ? 30.067 1.780 31.079 1.00 56.84 97 MET A O 1
ATOM 742 N N . GLN A 1 98 ? 27.853 2.155 30.992 1.00 52.28 98 GLN A N 1
ATOM 743 C CA . GLN A 1 98 ? 27.777 3.039 32.164 1.00 52.28 98 GLN A CA 1
ATOM 744 C C . GLN A 1 98 ? 27.091 2.395 33.387 1.00 52.28 98 GLN A C 1
ATOM 746 O O . GLN A 1 98 ? 26.804 3.107 34.349 1.00 52.28 98 GLN A O 1
ATOM 751 N N . ALA A 1 99 ? 26.832 1.081 33.356 1.00 49.16 99 ALA A N 1
ATOM 752 C CA . ALA A 1 99 ? 26.208 0.314 34.441 1.00 49.16 99 ALA A CA 1
ATOM 753 C C . ALA A 1 99 ? 27.212 -0.586 35.176 1.00 49.16 99 ALA A C 1
ATOM 755 O O . ALA A 1 99 ? 28.099 -1.154 34.498 1.00 49.16 99 ALA A O 1
#

Mean predicted aligned error: 12.76 Å

Foldseek 3Di:
DDKDWDDWDADPVQKIKTKIFADDPPDPPCPDRPDIDIDIDGHDPPDDPVVVVVVRVVRVVVVVVQVCCCVPVVDDPVPPPVVVVVVVVVVVVVVVVVD